Protein AF-A0A7X7XXU7-F1 (afdb_monomer)

Radius of gyration: 10.73 Å; Cα contacts (8 Å, |Δi|>4): 145; chains: 1; bounding box: 26×25×24 Å

Mean predicted aligned error: 3.28 Å

Solvent-accessible surface area (backbone atoms only — not comparable to full-atom values): 4287 Å² total; per-residue (Å²): 130,54,74,68,59,49,51,54,52,38,43,76,76,64,29,42,82,54,99,51,66,48,96,90,32,63,27,28,40,43,92,67,39,32,36,31,67,39,83,81,52,66,92,66,32,37,29,33,33,16,73,38,77,74,27,55,65,37,79,94,52,29,80,26,29,12,30,89,85,68,50,78,76,49,118

pLDDT: mean 90.97, std 8.19, range [61.34, 97.94]

Structure (mmCIF, N/CA/C/O backbone):
data_AF-A0A7X7XXU7-F1
#
_entry.id   AF-A0A7X7XXU7-F1
#
loop_
_atom_site.group_PDB
_atom_site.id
_atom_site.type_symbol
_atom_site.label_atom_id
_atom_site.label_alt_id
_atom_site.label_comp_id
_atom_site.label_asym_id
_atom_site.label_entity_id
_atom_site.label_seq_id
_atom_site.pdbx_PDB_ins_code
_atom_site.Cartn_x
_atom_site.Cartn_y
_atom_site.Cartn_z
_atom_site.occupancy
_atom_site.B_iso_or_equiv
_atom_site.auth_seq_id
_atom_site.auth_comp_id
_atom_site.auth_asym_id
_atom_site.auth_atom_id
_atom_site.pdbx_PDB_model_num
ATOM 1 N N . MET A 1 1 ? 9.964 2.012 -6.184 1.00 77.00 1 MET A N 1
ATOM 2 C CA . MET A 1 1 ? 8.848 2.757 -6.823 1.00 77.00 1 MET A CA 1
ATOM 3 C C . MET A 1 1 ? 8.757 4.154 -6.218 1.00 77.00 1 MET A C 1
ATOM 5 O O . MET A 1 1 ? 8.877 4.263 -5.007 1.00 77.00 1 MET A O 1
ATOM 9 N N . THR A 1 2 ? 8.568 5.216 -7.008 1.00 85.88 2 THR A N 1
ATOM 10 C CA . THR A 1 2 ? 8.351 6.571 -6.448 1.00 85.88 2 THR A CA 1
ATOM 11 C C . THR A 1 2 ? 6.926 6.743 -5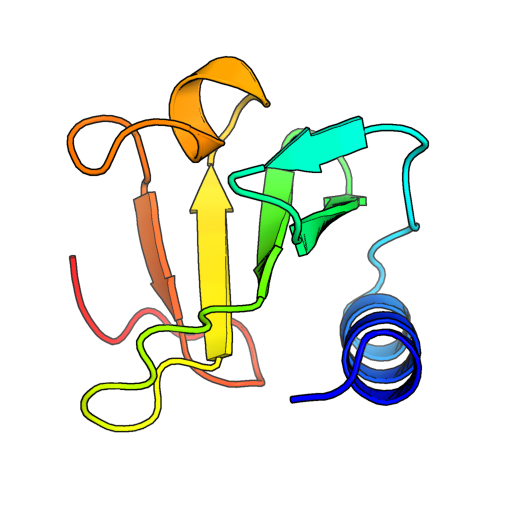.906 1.00 85.88 2 THR A C 1
ATOM 13 O O . THR A 1 2 ? 5.996 6.088 -6.377 1.00 85.88 2 THR A O 1
ATOM 16 N N . THR A 1 3 ? 6.710 7.690 -4.986 1.00 87.81 3 THR A N 1
ATOM 17 C CA . THR A 1 3 ? 5.373 8.034 -4.454 1.00 87.81 3 THR A CA 1
ATOM 18 C C . THR A 1 3 ? 4.360 8.377 -5.552 1.00 87.81 3 THR A C 1
ATOM 20 O O . THR A 1 3 ? 3.179 8.039 -5.437 1.00 87.81 3 THR A O 1
ATOM 23 N N . LYS A 1 4 ? 4.798 9.038 -6.632 1.00 92.25 4 LYS A N 1
ATOM 24 C CA . LYS A 1 4 ? 3.927 9.387 -7.765 1.00 92.25 4 LYS A CA 1
ATOM 25 C C . LYS A 1 4 ? 3.467 8.133 -8.512 1.00 92.25 4 LYS A C 1
ATOM 27 O O . LYS A 1 4 ? 2.266 7.940 -8.675 1.00 92.25 4 LYS A O 1
ATOM 32 N N . GLN A 1 5 ? 4.403 7.251 -8.868 1.00 92.12 5 GLN A N 1
ATOM 33 C CA . GLN A 1 5 ? 4.101 5.981 -9.540 1.00 92.12 5 GLN A CA 1
ATOM 34 C C . GLN A 1 5 ? 3.197 5.085 -8.687 1.00 92.12 5 GLN A C 1
ATOM 36 O O . GLN A 1 5 ? 2.212 4.554 -9.193 1.00 92.12 5 GLN A O 1
ATOM 41 N N . ALA A 1 6 ? 3.476 4.983 -7.384 1.00 92.44 6 ALA A N 1
ATOM 42 C CA . ALA A 1 6 ? 2.626 4.255 -6.447 1.00 92.44 6 ALA A CA 1
ATOM 43 C C . ALA A 1 6 ? 1.203 4.822 -6.421 1.00 92.44 6 ALA A C 1
ATOM 45 O O . ALA A 1 6 ? 0.227 4.084 -6.493 1.00 92.44 6 ALA A O 1
ATOM 46 N N . THR A 1 7 ? 1.065 6.147 -6.391 1.00 95.50 7 THR A N 1
ATOM 47 C CA . THR A 1 7 ? -0.255 6.787 -6.353 1.00 95.50 7 THR A CA 1
ATOM 48 C C . THR A 1 7 ? -1.052 6.519 -7.626 1.00 95.50 7 THR A C 1
ATOM 50 O O . THR A 1 7 ? -2.244 6.222 -7.556 1.00 95.50 7 THR A O 1
ATOM 53 N N . GLU A 1 8 ? -0.406 6.579 -8.787 1.00 96.06 8 GLU A N 1
ATOM 54 C CA . GLU A 1 8 ? -1.046 6.269 -10.065 1.00 96.06 8 GLU A CA 1
ATOM 55 C C . GLU A 1 8 ? -1.441 4.790 -10.170 1.00 96.06 8 GLU A C 1
ATOM 57 O O . GLU A 1 8 ? -2.557 4.493 -10.600 1.00 96.06 8 GLU A O 1
ATOM 62 N N . ALA A 1 9 ? -0.572 3.872 -9.738 1.00 94.88 9 ALA A N 1
ATOM 63 C CA .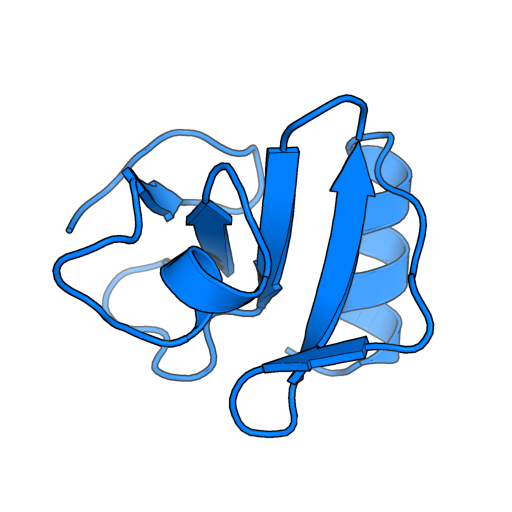 ALA A 1 9 ? -0.845 2.437 -9.735 1.00 94.88 9 ALA A CA 1
ATOM 64 C C . ALA A 1 9 ? -1.990 2.076 -8.771 1.00 94.88 9 ALA A C 1
ATOM 66 O O . ALA A 1 9 ? -2.954 1.431 -9.177 1.00 94.88 9 ALA A O 1
ATOM 67 N N . ALA A 1 10 ? -1.962 2.586 -7.536 1.00 96.44 10 ALA A N 1
ATOM 68 C CA . ALA A 1 10 ? -3.040 2.402 -6.566 1.00 96.44 10 ALA A CA 1
ATOM 69 C C . ALA A 1 10 ? -4.384 2.931 -7.099 1.00 96.44 10 ALA A C 1
ATOM 71 O O . ALA A 1 10 ? -5.414 2.268 -6.962 1.00 96.44 10 ALA A O 1
ATOM 72 N N . ARG A 1 11 ? -4.377 4.089 -7.777 1.00 96.88 11 ARG A N 1
ATOM 73 C CA . ARG A 1 11 ? -5.581 4.657 -8.400 1.00 96.88 11 ARG A CA 1
ATOM 74 C C . ARG A 1 11 ? -6.155 3.742 -9.484 1.00 96.88 11 ARG A C 1
ATOM 76 O O . ARG A 1 11 ? -7.370 3.571 -9.525 1.00 96.88 11 ARG A O 1
ATOM 83 N N . LYS A 1 12 ? -5.310 3.127 -10.322 1.00 96.75 12 LYS A N 1
ATOM 84 C CA . LYS A 1 12 ? -5.746 2.148 -11.342 1.00 96.75 12 LYS A CA 1
ATOM 85 C C . LYS A 1 12 ? -6.415 0.915 -10.718 1.00 96.75 12 LYS A C 1
ATOM 87 O O . LYS A 1 12 ? -7.337 0.370 -11.307 1.00 96.75 12 LYS A O 1
ATOM 92 N N . LEU A 1 13 ? -6.014 0.532 -9.504 1.00 96.25 13 LEU A N 1
ATOM 93 C CA . LEU A 1 13 ? -6.597 -0.581 -8.737 1.00 96.25 13 LEU A CA 1
ATOM 94 C C . LEU A 1 13 ? -7.876 -0.184 -7.958 1.00 96.25 13 LEU A C 1
ATOM 96 O O . LEU A 1 13 ? -8.512 -1.014 -7.292 1.00 96.25 13 LEU A O 1
ATOM 100 N N . GLY A 1 14 ? -8.272 1.091 -8.026 1.00 97.25 14 GLY A N 1
ATOM 101 C CA . GLY A 1 14 ? -9.439 1.644 -7.334 1.00 97.25 14 GLY A CA 1
ATOM 102 C C . GLY A 1 14 ? -9.181 2.048 -5.880 1.00 97.25 14 GLY A C 1
ATOM 103 O O . GLY A 1 14 ? -10.133 2.225 -5.121 1.00 97.25 14 GLY A O 1
ATOM 104 N N . TYR A 1 15 ? -7.917 2.184 -5.474 1.00 97.75 15 TYR A N 1
ATOM 105 C CA . TYR A 1 15 ? -7.550 2.680 -4.151 1.00 97.75 15 TYR A CA 1
ATOM 106 C C . TYR A 1 15 ? -7.409 4.201 -4.154 1.00 97.75 15 TYR A C 1
ATOM 108 O O . TYR A 1 15 ? -6.967 4.817 -5.125 1.00 97.75 15 TYR A O 1
ATOM 116 N N . LYS A 1 16 ? -7.754 4.815 -3.022 1.00 97.62 16 LYS A N 1
ATOM 117 C CA . LYS A 1 16 ? -7.591 6.252 -2.786 1.00 97.62 16 LYS A CA 1
ATOM 118 C C . LYS A 1 16 ? -6.446 6.484 -1.810 1.00 97.62 16 LYS A C 1
ATOM 120 O O . LYS A 1 16 ? -6.328 5.769 -0.816 1.00 97.62 16 LYS A O 1
ATOM 125 N N . LYS A 1 17 ? -5.604 7.482 -2.087 1.00 97.19 17 LYS A N 1
ATOM 126 C CA . LYS A 1 17 ? -4.529 7.894 -1.175 1.00 97.19 17 LYS A CA 1
ATOM 127 C C . LYS A 1 17 ? -5.133 8.413 0.130 1.00 97.19 17 LYS A C 1
ATOM 129 O O . LYS A 1 17 ? -6.128 9.131 0.106 1.00 97.19 17 LYS A O 1
ATOM 134 N N . THR A 1 18 ? -4.529 8.036 1.249 1.00 96.38 18 THR A N 1
ATOM 135 C CA . THR A 1 18 ? -4.887 8.531 2.581 1.00 96.38 18 THR A CA 1
ATOM 136 C C . THR A 1 18 ? -3.844 9.533 3.081 1.00 96.38 18 THR A C 1
ATOM 138 O O . THR A 1 18 ? -2.794 9.710 2.460 1.00 96.38 18 THR A O 1
ATOM 141 N N . ASN A 1 19 ? -4.112 10.158 4.228 1.00 95.88 19 ASN A N 1
ATOM 142 C CA . ASN A 1 19 ? -3.152 11.031 4.912 1.00 95.88 19 ASN A CA 1
ATOM 143 C C . ASN A 1 19 ? -2.167 10.254 5.806 1.00 95.88 19 ASN A C 1
ATOM 145 O O . ASN A 1 19 ? -1.374 10.865 6.515 1.00 95.88 19 ASN A O 1
ATOM 149 N N . TYR A 1 20 ? -2.223 8.920 5.795 1.00 95.44 20 TYR A N 1
ATOM 150 C CA . TYR A 1 20 ? -1.375 8.066 6.617 1.00 95.44 20 TYR A CA 1
ATOM 151 C C . TYR A 1 20 ? -0.172 7.547 5.838 1.00 95.44 20 TYR A C 1
ATOM 153 O O . TYR A 1 20 ? -0.213 7.368 4.615 1.00 95.44 20 TYR A O 1
ATOM 161 N N . THR A 1 21 ? 0.885 7.244 6.584 1.00 94.62 21 THR A N 1
ATOM 162 C CA . THR A 1 21 ? 2.077 6.573 6.079 1.00 94.62 21 THR A CA 1
ATOM 163 C 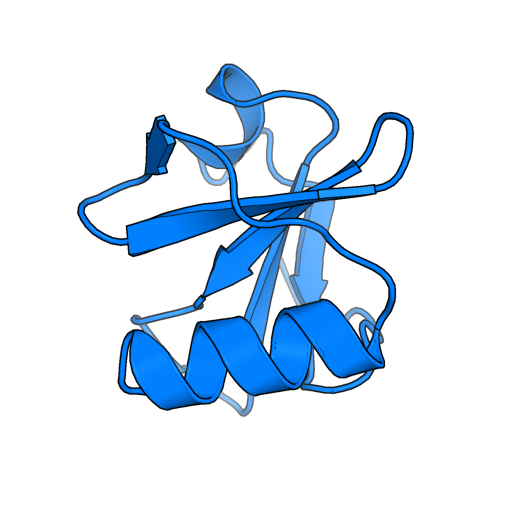C . THR A 1 21 ? 2.382 5.326 6.906 1.00 94.62 21 THR A C 1
ATOM 165 O O . THR A 1 21 ? 2.010 5.224 8.075 1.00 94.62 21 THR A O 1
ATOM 168 N N . SER A 1 22 ? 3.045 4.351 6.290 1.00 91.81 22 SER A N 1
ATOM 169 C CA . SER A 1 22 ? 3.576 3.160 6.953 1.00 91.81 22 SER A CA 1
ATOM 170 C C . SER A 1 22 ? 5.047 3.041 6.587 1.00 91.81 22 SER A C 1
ATOM 172 O O . SER A 1 22 ? 5.370 2.979 5.405 1.00 91.81 22 SER A O 1
ATOM 174 N N . HIS A 1 23 ? 5.948 3.077 7.574 1.00 88.50 23 HIS A N 1
ATOM 175 C CA . HIS A 1 23 ? 7.405 3.046 7.342 1.00 88.50 23 HIS A CA 1
ATOM 176 C C . HIS A 1 23 ? 7.881 4.089 6.310 1.00 88.50 23 HIS A C 1
ATOM 178 O O . HIS A 1 23 ? 8.687 3.805 5.429 1.00 88.50 23 HIS A O 1
ATOM 184 N N . GLY A 1 24 ? 7.315 5.300 6.372 1.00 90.75 24 GLY A N 1
ATOM 185 C CA . GLY A 1 24 ? 7.623 6.392 5.439 1.00 90.75 24 GLY A CA 1
ATOM 186 C C . GLY A 1 24 ? 6.969 6.278 4.055 1.00 90.75 24 GLY A C 1
ATOM 187 O O . GLY A 1 24 ? 7.126 7.183 3.240 1.00 90.75 24 GLY A O 1
ATOM 188 N N . GLN A 1 25 ? 6.203 5.218 3.788 1.00 93.38 25 GLN A N 1
ATOM 189 C CA . GLN A 1 25 ? 5.511 5.005 2.516 1.00 93.38 25 GLN A CA 1
ATOM 190 C C . GLN A 1 25 ? 4.042 5.439 2.575 1.00 93.38 25 GLN A C 1
ATOM 192 O O . GLN A 1 25 ? 3.407 5.307 3.622 1.00 93.38 25 GLN A O 1
ATOM 197 N N . PRO A 1 26 ? 3.475 5.965 1.475 1.00 96.06 26 PRO A N 1
ATOM 198 C CA . PRO A 1 26 ? 2.075 6.379 1.426 1.00 96.06 26 PRO A CA 1
ATOM 199 C C . PRO A 1 26 ? 1.128 5.183 1.576 1.00 96.06 26 PRO A C 1
ATOM 201 O O . PRO A 1 26 ? 1.325 4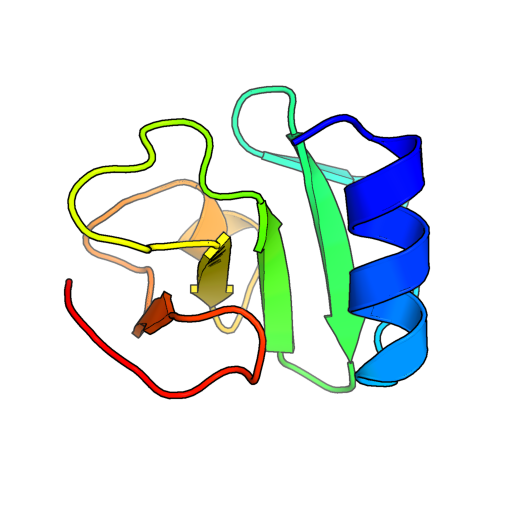.145 0.945 1.00 96.06 26 PRO A O 1
ATOM 204 N N . VAL A 1 27 ? 0.051 5.360 2.346 1.00 97.25 27 VAL A N 1
ATOM 205 C CA . VAL A 1 27 ? -1.0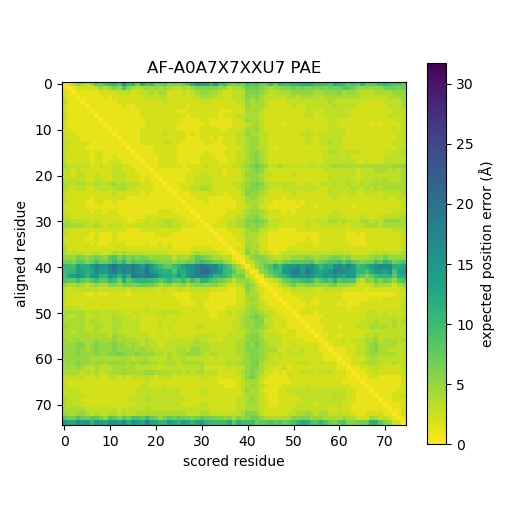04 4.346 2.473 1.00 97.25 27 VAL A CA 1
ATOM 206 C C . VAL A 1 27 ? -2.205 4.694 1.601 1.00 97.25 27 VAL A C 1
ATOM 208 O O . VAL A 1 27 ? -2.691 5.832 1.597 1.00 97.25 27 VAL A O 1
ATOM 211 N N . TYR A 1 28 ? -2.731 3.686 0.911 1.00 97.94 28 TYR A N 1
ATOM 212 C CA . TYR A 1 28 ? -3.928 3.774 0.082 1.00 97.94 28 TYR A CA 1
ATOM 213 C C . TYR A 1 28 ? -5.030 2.858 0.621 1.00 97.94 28 TYR A C 1
ATOM 215 O O . TYR A 1 28 ? -4.741 1.798 1.172 1.00 97.94 28 TYR A O 1
ATOM 223 N N . LYS A 1 29 ? -6.299 3.245 0.455 1.00 97.94 29 LYS A N 1
ATOM 224 C CA . LYS A 1 29 ? -7.466 2.523 0.988 1.00 97.94 29 LYS A CA 1
ATOM 225 C C . LYS A 1 29 ? -8.523 2.251 -0.087 1.00 97.94 29 LYS A C 1
ATOM 227 O O . LYS A 1 29 ? -8.824 3.131 -0.897 1.00 97.94 29 LYS A O 1
ATOM 232 N N . LYS A 1 30 ? -9.125 1.059 -0.035 1.00 97.56 30 LYS A N 1
ATOM 233 C CA . LYS A 1 30 ? -10.316 0.644 -0.795 1.00 97.56 30 LYS A CA 1
ATOM 234 C C . LYS A 1 30 ? -11.189 -0.233 0.106 1.00 97.56 30 LYS A C 1
ATOM 236 O O . LYS A 1 30 ? -10.758 -1.304 0.519 1.00 97.56 30 LYS A O 1
ATOM 241 N N . GLY A 1 31 ? -12.396 0.226 0.445 1.00 95.62 31 GLY A N 1
ATOM 242 C CA . GLY A 1 31 ? -13.243 -0.462 1.431 1.00 95.62 31 GLY A CA 1
ATOM 243 C C . GLY A 1 31 ? -12.515 -0.635 2.770 1.00 95.62 31 GLY A C 1
ATOM 244 O O . GLY A 1 31 ? -12.015 0.344 3.325 1.00 95.62 31 GLY A O 1
ATOM 245 N N . ASN A 1 32 ? -12.403 -1.877 3.246 1.00 94.62 32 ASN A N 1
ATOM 246 C CA . ASN A 1 32 ? -11.678 -2.237 4.472 1.00 94.62 32 ASN A CA 1
ATOM 247 C C . ASN A 1 32 ? -10.226 -2.682 4.221 1.00 94.62 32 ASN A C 1
ATOM 249 O O . ASN A 1 32 ? -9.567 -3.168 5.133 1.00 94.62 32 ASN A O 1
ATOM 253 N N . THR A 1 33 ? -9.715 -2.524 3.000 1.00 96.44 33 THR A N 1
ATOM 254 C CA . THR A 1 33 ? -8.353 -2.921 2.637 1.00 96.44 33 THR A CA 1
ATOM 255 C C . THR A 1 33 ? -7.443 -1.707 2.537 1.00 96.44 33 THR A C 1
ATOM 257 O O . THR A 1 33 ? -7.775 -0.712 1.884 1.00 96.44 33 THR A O 1
ATOM 260 N N . TYR A 1 34 ? -6.262 -1.825 3.135 1.00 97.31 34 TYR A N 1
ATOM 261 C CA . TYR A 1 34 ? -5.188 -0.843 3.087 1.00 97.31 34 TYR A CA 1
ATOM 262 C C . TYR A 1 34 ? -3.982 -1.450 2.380 1.00 97.31 34 TYR A C 1
ATOM 264 O O . TYR A 1 34 ? -3.639 -2.599 2.650 1.00 97.31 34 TYR A O 1
ATOM 272 N N . ILE A 1 35 ? -3.339 -0.679 1.503 1.00 96.88 35 ILE A N 1
ATOM 273 C CA . ILE A 1 35 ? -2.105 -1.076 0.819 1.00 96.88 35 ILE A CA 1
ATOM 274 C C . ILE A 1 35 ? -1.019 -0.014 0.976 1.00 96.88 35 ILE A C 1
ATOM 276 O O . ILE A 1 35 ? -1.310 1.181 1.047 1.00 96.88 35 ILE A O 1
ATOM 280 N N . THR A 1 36 ? 0.235 -0.453 0.997 1.00 95.62 36 THR A N 1
ATOM 281 C CA . THR A 1 36 ? 1.427 0.405 0.940 1.00 95.62 36 THR A CA 1
ATOM 282 C C . THR A 1 36 ? 2.433 -0.189 -0.047 1.00 95.62 36 THR A C 1
ATOM 284 O O . THR A 1 36 ? 2.490 -1.418 -0.154 1.00 95.62 36 THR A O 1
ATOM 287 N N . PRO A 1 37 ? 3.216 0.632 -0.773 1.00 94.38 37 PRO A N 1
ATOM 288 C CA . PRO A 1 37 ? 4.287 0.137 -1.630 1.00 94.38 37 PRO A CA 1
ATOM 289 C C . PRO A 1 37 ? 5.258 -0.757 -0.861 1.00 94.38 37 PRO A C 1
ATOM 291 O O . PRO A 1 37 ? 5.640 -0.435 0.269 1.00 94.38 37 PRO A O 1
ATOM 294 N N . ASP A 1 38 ? 5.666 -1.858 -1.484 1.00 89.88 38 ASP A N 1
ATOM 295 C CA . ASP A 1 38 ? 6.752 -2.693 -0.989 1.00 89.88 38 ASP A CA 1
ATOM 296 C C . ASP A 1 38 ? 8.102 -2.115 -1.429 1.00 89.88 38 ASP A C 1
ATOM 298 O O . ASP A 1 38 ? 8.512 -2.221 -2.586 1.00 89.88 38 ASP A O 1
ATOM 302 N N . VAL A 1 39 ? 8.783 -1.457 -0.494 1.00 82.12 39 VAL A N 1
ATOM 303 C CA . VAL A 1 39 ? 10.106 -0.862 -0.724 1.00 82.12 39 VAL A CA 1
ATOM 304 C C . VAL A 1 39 ? 11.246 -1.863 -0.655 1.00 82.12 39 VAL A C 1
ATOM 306 O O . VAL A 1 39 ? 12.295 -1.595 -1.233 1.00 82.12 39 VAL A O 1
ATOM 309 N N . ASP A 1 40 ? 11.037 -3.005 -0.001 1.00 73.56 40 ASP A N 1
ATOM 310 C CA . ASP A 1 40 ? 12.085 -4.011 0.169 1.00 73.56 40 ASP A CA 1
ATOM 311 C C . ASP A 1 40 ? 12.249 -4.830 -1.125 1.00 73.56 40 ASP A C 1
ATOM 313 O O . ASP A 1 40 ? 13.320 -5.369 -1.379 1.00 73.56 40 ASP A O 1
ATOM 317 N N . SER A 1 41 ? 11.205 -4.858 -1.975 1.00 61.69 41 SER A N 1
ATOM 318 C CA . SER A 1 41 ? 11.215 -5.308 -3.380 1.00 61.69 41 SER A CA 1
ATOM 319 C C . SER A 1 41 ? 12.011 -6.602 -3.630 1.00 61.69 41 SER A C 1
ATOM 321 O O . SER A 1 41 ? 12.678 -6.751 -4.654 1.00 61.69 41 SER A O 1
ATOM 323 N N . HIS A 1 42 ? 11.923 -7.577 -2.725 1.00 61.34 42 HIS A N 1
ATOM 324 C CA . HIS A 1 42 ? 12.421 -8.919 -3.001 1.00 61.34 42 HIS A CA 1
ATOM 325 C C . HIS A 1 42 ? 11.414 -9.630 -3.920 1.00 61.34 42 HIS A C 1
ATOM 327 O O . HIS A 1 42 ? 10.230 -9.736 -3.606 1.00 61.34 42 HIS A O 1
ATOM 333 N N . SER A 1 43 ? 11.877 -10.100 -5.080 1.00 61.53 43 SER A N 1
ATOM 334 C CA . SER A 1 43 ? 11.139 -11.042 -5.941 1.00 61.53 43 SER A CA 1
ATOM 335 C C . SER A 1 43 ? 9.815 -10.535 -6.544 1.00 61.53 43 SER A C 1
ATOM 337 O O . SER A 1 43 ? 8.855 -11.292 -6.661 1.00 61.53 43 SER A O 1
ATOM 339 N N . GLY A 1 44 ? 9.744 -9.264 -6.958 1.00 71.06 44 GLY A N 1
ATOM 340 C CA . GLY A 1 44 ? 8.585 -8.740 -7.702 1.00 71.06 44 GLY A CA 1
ATOM 341 C C . GLY A 1 44 ? 7.403 -8.287 -6.837 1.00 71.06 44 GLY A C 1
ATOM 342 O O . GLY A 1 44 ? 6.338 -7.976 -7.375 1.00 71.06 44 GLY A O 1
ATOM 343 N N . GLY A 1 45 ? 7.592 -8.207 -5.516 1.00 84.50 45 GLY A N 1
ATOM 344 C CA . GLY A 1 45 ? 6.646 -7.580 -4.593 1.00 84.50 45 GLY A CA 1
ATOM 345 C C . GLY A 1 45 ? 6.490 -6.088 -4.868 1.00 84.50 45 GLY A C 1
ATOM 346 O O . GLY A 1 45 ? 7.470 -5.351 -4.957 1.00 84.50 45 GLY A O 1
ATOM 347 N N . VAL A 1 46 ? 5.243 -5.645 -5.016 1.00 92.81 46 VAL A N 1
ATOM 348 C CA . VAL A 1 46 ? 4.872 -4.250 -5.286 1.00 92.81 46 VAL A CA 1
ATOM 349 C C . VAL A 1 46 ? 4.034 -3.666 -4.156 1.00 92.81 46 VAL A C 1
ATOM 351 O O . VAL A 1 46 ? 4.187 -2.487 -3.832 1.00 92.81 46 VAL A O 1
ATOM 354 N N . TRP A 1 47 ? 3.173 -4.471 -3.534 1.00 94.56 47 TRP A N 1
ATOM 355 C CA . TRP A 1 47 ? 2.268 -4.019 -2.482 1.00 94.56 47 TRP A CA 1
ATOM 356 C C . TRP A 1 47 ? 2.349 -4.901 -1.244 1.00 94.56 47 TRP A C 1
ATOM 358 O O . TRP A 1 47 ? 2.432 -6.123 -1.331 1.00 94.56 47 TRP A O 1
ATOM 368 N N . LYS A 1 48 ? 2.209 -4.276 -0.079 1.00 94.06 48 LYS A N 1
ATOM 369 C CA . LYS A 1 48 ? 1.826 -4.941 1.170 1.00 94.06 48 LYS A CA 1
ATOM 370 C C . LYS A 1 48 ? 0.385 -4.568 1.476 1.00 94.06 48 LYS A C 1
ATOM 372 O O . LYS A 1 48 ? 0.032 -3.401 1.302 1.00 94.06 48 LYS A O 1
ATOM 377 N N . ALA A 1 49 ? -0.429 -5.520 1.934 1.00 95.06 49 ALA A N 1
ATOM 378 C CA . ALA A 1 49 ? -1.841 -5.282 2.243 1.00 95.06 49 ALA A CA 1
ATOM 379 C C . ALA A 1 49 ? -2.224 -5.721 3.662 1.00 95.06 49 ALA A C 1
ATOM 381 O O . ALA A 1 49 ? -1.640 -6.658 4.211 1.00 95.06 49 ALA A O 1
ATOM 382 N N . ALA A 1 50 ? -3.214 -5.047 4.248 1.00 96.12 50 ALA A N 1
ATOM 383 C CA . ALA A 1 50 ? -3.795 -5.399 5.541 1.00 96.12 50 ALA A CA 1
ATOM 384 C C . ALA A 1 50 ? -5.219 -4.835 5.712 1.00 96.12 50 ALA A C 1
ATOM 386 O O . ALA A 1 50 ? -5.655 -3.959 4.957 1.00 96.12 50 ALA A O 1
ATOM 387 N N . GLY A 1 51 ? -5.926 -5.303 6.746 1.00 95.38 51 GLY A N 1
ATOM 388 C CA . GLY A 1 51 ? -7.278 -4.844 7.101 1.00 95.38 51 GLY A CA 1
ATOM 389 C C . GLY A 1 51 ? -7.312 -3.544 7.907 1.00 95.38 51 GLY A C 1
ATOM 390 O O . GLY A 1 51 ? -8.358 -2.911 8.044 1.00 95.38 51 GLY A O 1
ATOM 391 N N . SER A 1 52 ? -6.166 -3.110 8.431 1.00 94.62 52 SER A N 1
ATOM 392 C CA . SER A 1 52 ? -6.039 -1.864 9.179 1.00 94.62 52 SER A CA 1
ATOM 393 C C . SER A 1 52 ? -4.657 -1.236 8.997 1.00 94.62 52 SER A C 1
ATOM 395 O O . SER A 1 52 ? -3.696 -1.895 8.599 1.00 94.62 52 SER A O 1
ATOM 397 N N . LEU A 1 53 ? -4.539 0.052 9.330 1.00 91.88 53 LEU A N 1
ATOM 398 C CA . LEU A 1 53 ? -3.257 0.767 9.330 1.00 91.88 53 LEU A CA 1
ATOM 399 C C . LEU A 1 53 ? -2.252 0.157 10.315 1.00 91.88 53 LEU A C 1
ATOM 401 O O . LEU A 1 53 ? -1.062 0.071 10.016 1.00 91.88 53 LEU A O 1
ATOM 405 N N . LYS A 1 54 ? -2.740 -0.277 11.485 1.00 91.75 54 LYS A N 1
ATOM 406 C CA . LYS A 1 54 ? -1.924 -0.905 12.529 1.00 91.75 54 LYS A CA 1
ATOM 407 C C . LYS A 1 54 ? -1.326 -2.214 12.024 1.00 91.75 54 LYS A C 1
ATOM 409 O O . LYS A 1 54 ? -0.134 -2.453 12.209 1.00 91.75 54 LYS A O 1
ATOM 414 N N . ASP A 1 55 ? -2.142 -3.005 11.337 1.00 93.38 55 ASP A N 1
ATOM 415 C CA . ASP A 1 55 ? -1.739 -4.307 10.818 1.00 93.38 55 ASP A CA 1
ATOM 416 C C . ASP A 1 55 ? -0.769 -4.175 9.641 1.00 93.38 55 ASP A C 1
ATOM 418 O O . ASP A 1 55 ? 0.169 -4.958 9.512 1.00 93.38 55 ASP A O 1
ATOM 422 N N . LEU A 1 56 ? -0.915 -3.118 8.837 1.00 91.56 56 LEU A N 1
ATOM 423 C CA . LEU A 1 56 ? 0.022 -2.780 7.765 1.00 91.56 56 LEU A CA 1
ATOM 424 C C . LEU A 1 56 ? 1.428 -2.450 8.301 1.00 91.56 56 LEU A C 1
ATOM 426 O O . LEU A 1 56 ? 2.427 -2.605 7.598 1.00 91.56 56 LEU A O 1
ATOM 430 N N . GLY A 1 57 ? 1.534 -2.028 9.562 1.00 88.50 57 GLY A N 1
ATOM 431 C CA . GLY A 1 57 ? 2.796 -1.685 10.212 1.00 88.50 57 GLY A CA 1
ATOM 432 C C . GLY A 1 57 ? 3.674 -2.879 10.594 1.00 88.50 57 GLY A C 1
ATOM 433 O O . GLY A 1 57 ? 4.881 -2.689 10.737 1.00 88.50 57 GLY A O 1
ATOM 434 N N . LYS A 1 58 ? 3.136 -4.100 10.727 1.00 89.19 58 LYS A N 1
ATOM 435 C CA . LYS A 1 58 ? 3.900 -5.267 11.213 1.00 89.19 58 LYS A CA 1
ATOM 436 C C . LYS A 1 58 ? 3.787 -6.447 10.256 1.00 89.19 58 LYS A C 1
ATOM 438 O O . LYS A 1 58 ? 2.706 -6.741 9.768 1.00 89.19 58 LYS A O 1
ATOM 443 N N . LYS A 1 59 ? 4.899 -7.152 10.016 1.00 86.31 59 LYS A N 1
ATOM 444 C CA . LYS A 1 59 ? 4.924 -8.302 9.096 1.00 86.31 59 LYS A CA 1
ATOM 445 C C . LYS A 1 59 ? 3.902 -9.375 9.491 1.00 86.31 59 LYS A C 1
ATOM 447 O O . LYS A 1 59 ? 3.104 -9.761 8.656 1.00 86.31 59 LYS A O 1
ATOM 452 N N . SER A 1 60 ? 3.860 -9.751 10.769 1.00 89.12 60 SER A N 1
ATOM 453 C CA . SER A 1 60 ? 2.980 -10.807 11.294 1.00 89.12 60 SER A CA 1
ATOM 454 C C . SER A 1 60 ? 1.476 -10.516 11.222 1.00 89.12 60 SER A C 1
ATOM 456 O O . SER A 1 60 ? 0.678 -11.413 11.467 1.00 89.12 60 SER A O 1
ATOM 458 N N . THR A 1 61 ? 1.079 -9.273 10.942 1.00 90.62 61 THR A N 1
ATOM 459 C CA . THR A 1 61 ? -0.332 -8.859 10.857 1.00 90.62 61 THR A CA 1
ATOM 460 C C . THR A 1 61 ? -0.750 -8.455 9.446 1.00 90.62 61 THR A C 1
ATOM 462 O O . THR A 1 61 ? -1.938 -8.267 9.187 1.00 90.62 61 THR A O 1
ATOM 465 N N . ARG A 1 62 ? 0.204 -8.307 8.518 1.00 91.56 62 ARG A N 1
ATOM 466 C CA . ARG A 1 62 ?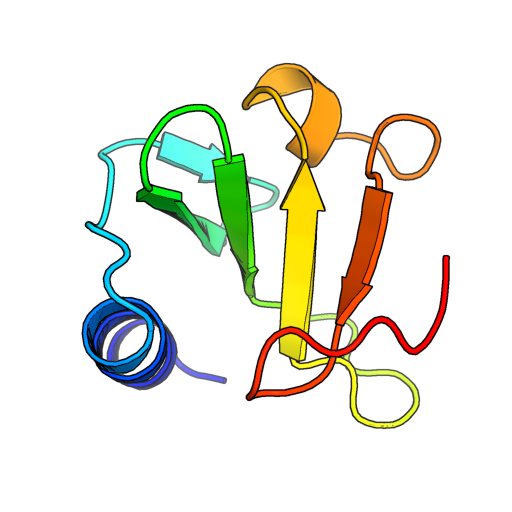 -0.100 -8.107 7.098 1.00 91.56 62 ARG A CA 1
ATOM 467 C C . ARG A 1 62 ? -0.669 -9.395 6.522 1.00 91.56 62 ARG A C 1
ATOM 469 O O . ARG A 1 62 ? -0.383 -10.486 6.991 1.00 91.56 62 ARG A O 1
ATOM 476 N N . TRP A 1 63 ? -1.453 -9.258 5.463 1.00 93.38 63 TRP A N 1
ATOM 477 C CA . TRP A 1 63 ? -1.968 -10.409 4.722 1.00 93.38 63 TRP A CA 1
ATOM 478 C C . TRP A 1 63 ? -0.927 -11.000 3.763 1.00 93.38 63 TRP A C 1
ATOM 480 O O . TRP A 1 63 ? -1.064 -12.142 3.320 1.00 93.38 63 TRP A O 1
ATOM 490 N N . GLY A 1 64 ? 0.112 -10.227 3.443 1.00 91.50 64 GLY A N 1
ATOM 491 C CA . GLY A 1 64 ? 1.278 -10.675 2.694 1.00 91.50 64 GLY A CA 1
ATOM 492 C C . GLY A 1 64 ? 1.829 -9.611 1.749 1.00 91.50 64 GLY A C 1
ATOM 493 O O . GLY A 1 64 ? 1.496 -8.420 1.842 1.00 91.50 64 GLY A O 1
ATOM 494 N N . THR A 1 65 ? 2.660 -10.088 0.826 1.00 92.12 65 THR A N 1
ATOM 495 C CA . THR A 1 65 ? 3.263 -9.335 -0.276 1.00 92.12 65 THR A CA 1
ATOM 496 C C . THR A 1 65 ? 2.572 -9.702 -1.586 1.00 92.12 65 THR A C 1
ATOM 498 O O . THR A 1 65 ? 2.269 -10.871 -1.843 1.00 92.12 65 THR A O 1
ATOM 501 N N . TYR A 1 66 ? 2.308 -8.698 -2.415 1.00 93.62 66 TYR A N 1
ATOM 502 C CA . TYR A 1 66 ? 1.516 -8.812 -3.632 1.00 93.62 66 TYR A CA 1
ATOM 503 C C . TYR A 1 66 ? 2.244 -8.200 -4.826 1.00 93.62 66 TYR A C 1
ATOM 505 O O . TYR A 1 66 ? 2.984 -7.226 -4.672 1.00 93.62 66 TYR A O 1
ATOM 513 N N . ASP A 1 67 ? 1.990 -8.737 -6.015 1.00 93.00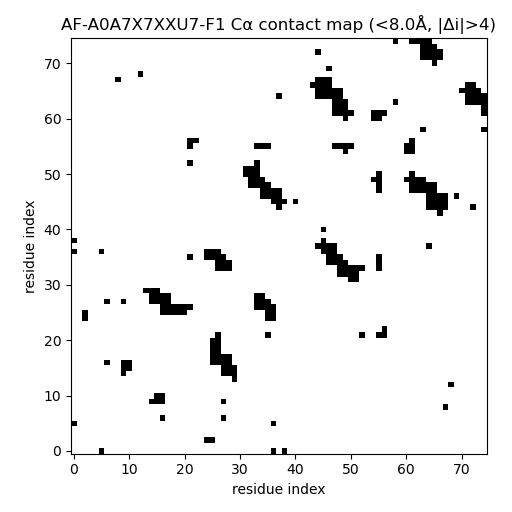 67 ASP A N 1
ATOM 514 C CA . ASP A 1 67 ? 2.440 -8.159 -7.282 1.00 93.00 67 ASP A CA 1
ATOM 515 C C . ASP A 1 67 ? 1.681 -6.861 -7.630 1.00 93.00 67 ASP A C 1
ATOM 517 O O . ASP A 1 67 ? 0.797 -6.411 -6.898 1.00 93.00 67 ASP A O 1
ATOM 521 N N . ALA A 1 68 ? 1.992 -6.252 -8.779 1.00 91.75 68 ALA A N 1
ATOM 522 C CA . ALA A 1 68 ? 1.369 -5.001 -9.224 1.00 91.75 68 ALA A CA 1
ATOM 523 C C . ALA A 1 68 ? -0.166 -5.063 -9.375 1.00 91.75 68 ALA A C 1
ATOM 525 O O . ALA A 1 68 ? -0.816 -4.018 -9.298 1.00 91.75 68 ALA A O 1
ATOM 526 N N . ASN A 1 69 ? -0.730 -6.257 -9.576 1.00 92.50 69 ASN A N 1
ATOM 527 C CA . ASN A 1 69 ? -2.150 -6.507 -9.817 1.00 92.50 69 ASN A CA 1
ATOM 528 C C . ASN A 1 69 ? 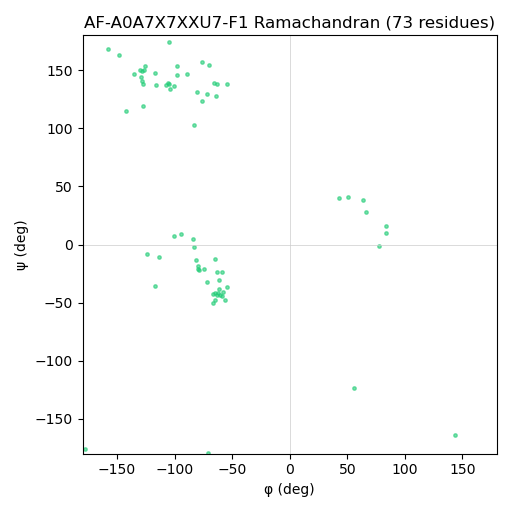-2.892 -6.996 -8.561 1.00 92.50 69 ASN A C 1
ATOM 530 O O . ASN A 1 69 ? -4.072 -7.327 -8.651 1.00 92.50 69 ASN A O 1
ATOM 534 N N . LEU A 1 70 ? -2.232 -6.999 -7.396 1.00 93.00 70 LEU A N 1
ATOM 535 C CA . LEU A 1 70 ? -2.750 -7.529 -6.131 1.00 93.00 70 LEU A CA 1
ATOM 536 C C . LEU A 1 70 ? -2.951 -9.053 -6.132 1.00 93.00 70 LEU A C 1
ATOM 538 O O . LEU A 1 70 ? -3.757 -9.566 -5.352 1.00 93.00 70 LEU A O 1
ATOM 542 N N . ASN A 1 71 ? -2.171 -9.793 -6.926 1.00 93.19 71 ASN A N 1
ATOM 543 C CA . ASN A 1 71 ? -2.018 -11.233 -6.729 1.00 93.19 71 ASN A CA 1
ATOM 544 C C . ASN A 1 71 ? -1.004 -11.474 -5.607 1.00 93.19 71 ASN A C 1
ATOM 546 O O . ASN A 1 71 ? 0.075 -10.879 -5.597 1.00 93.19 71 ASN A O 1
ATOM 550 N N . ARG A 1 72 ? -1.348 -12.325 -4.637 1.00 92.62 72 ARG A N 1
ATOM 551 C CA . ARG A 1 72 ? -0.469 -12.634 -3.500 1.00 92.62 72 ARG A CA 1
ATOM 552 C C . ARG A 1 72 ? 0.705 -13.495 -3.970 1.00 92.62 72 ARG A C 1
ATOM 554 O O . ARG A 1 72 ? 0.478 -14.527 -4.592 1.00 92.62 72 ARG A O 1
ATOM 561 N N . ILE A 1 73 ? 1.930 -13.101 -3.625 1.00 91.44 73 ILE A N 1
ATOM 562 C CA . ILE A 1 73 ? 3.165 -13.804 -4.023 1.00 91.44 73 ILE A CA 1
ATOM 563 C C . ILE A 1 73 ? 4.042 -14.225 -2.837 1.00 91.44 73 ILE A C 1
ATOM 565 O O . ILE A 1 73 ? 5.011 -14.954 -3.020 1.00 91.44 73 ILE A O 1
ATOM 569 N N . GLY A 1 74 ? 3.717 -13.789 -1.618 1.00 84.94 74 GLY A N 1
ATOM 570 C CA . GLY A 1 74 ? 4.484 -14.159 -0.432 1.00 84.94 74 GLY A CA 1
ATOM 571 C C . GLY A 1 74 ? 3.921 -13.596 0.866 1.00 84.94 74 GLY A C 1
ATOM 572 O O . GLY A 1 74 ? 2.870 -12.947 0.870 1.00 84.94 74 GLY A O 1
ATOM 573 N N . ASP A 1 75 ? 4.650 -13.848 1.954 1.00 72.88 75 ASP A N 1
ATOM 574 C CA . ASP A 1 75 ? 4.386 -13.344 3.307 1.00 72.88 75 ASP A CA 1
ATOM 575 C C . ASP A 1 75 ? 5.572 -12.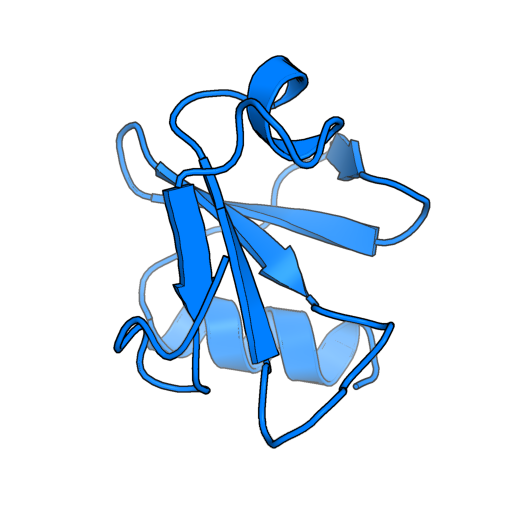542 3.873 1.00 72.88 75 ASP A C 1
ATOM 577 O O . ASP A 1 75 ? 6.710 -13.074 3.957 1.00 72.88 75 ASP A O 1
#

Foldseek 3Di:
DDLVVLCVLCVVLVWHWDPDDAPNFTWTDDDQKIWTADPVCDPQFGIWMASDPVLSNDCVSIPATAHSNRHHDGD

Secondary structure (DSSP, 8-state):
--HHHHHHHHHHTT-EEEEEEETTEEEEEETTEEEEE-SS--TT--EEEESSHHHHTSGGGS-EEE-TTS-EEE-

Nearest PDB structures (foldseek):
  4py5-assembly1_A  TM=5.200E-01  e=6.542E-01  Thermovibrio ammonificans HB-1
  1hdh-assembly1_A  TM=4.683E-01  e=2.648E+00  Pseudomonas aeruginosa
  4cxs-assembly2_B  TM=4.544E-01  e=2.648E+00  Pseudomonas aeruginosa

Sequence (75 aa):
MTTKQATEAARKLGYKKTNYTSHGQPVYKKGNTYITPDVDSHSGGVWKAAGSLKDLGKKSTRWGTYDANLNRIGD